Protein AF-A0A358KM59-F1 (afdb_monomer_lite)

Foldseek 3Di:
DPPPPVPDPVPDDPVRVVVVVVVCVVVPDDVVNVVCCVPDPVVVVVVVVCVVVVVPVVVPPPPDD

pLDDT: mean 78.43, std 20.24, range [34.91, 97.0]

Secondary structure (DSSP, 8-state):
-----TTSGGGS-HHHHHHHHHHHHHTT--HHHHHHHHH-HHHHHHHHHHHHHTTTTGGGG----

Radius of gyration: 14.65 Å; chains: 1; bounding box: 29×36×35 Å

Sequence (65 aa):
MKSTNPSGLWTAGYGEVGATLKSLEDNGVTIEHLARLRSDETYAKRVAEFMLRGGIEGSIHHKLA

Structure (mmCIF, N/CA/C/O backbone):
data_AF-A0A358KM59-F1
#
_entry.id   AF-A0A358KM59-F1
#
loop_
_atom_site.group_PDB
_atom_site.id
_atom_site.type_symbol
_atom_site.label_atom_id
_atom_site.label_alt_id
_atom_site.label_comp_id
_atom_site.label_asym_id
_atom_site.label_entity_id
_atom_site.label_seq_id
_atom_site.pdbx_PDB_ins_code
_atom_site.Cartn_x
_atom_site.Cartn_y
_atom_site.Cartn_z
_atom_site.occupancy
_atom_site.B_iso_or_equiv
_atom_site.auth_seq_id
_atom_site.auth_comp_id
_atom_site.auth_asym_id
_atom_site.auth_atom_id
_atom_site.pdbx_PDB_model_num
ATOM 1 N N . MET A 1 1 ? 19.847 10.081 -12.701 1.00 34.91 1 MET A N 1
ATOM 2 C CA . MET A 1 1 ? 19.250 9.140 -13.675 1.00 34.91 1 MET A CA 1
ATOM 3 C C . MET A 1 1 ? 18.178 8.341 -12.948 1.00 34.91 1 MET A C 1
ATOM 5 O O . MET A 1 1 ? 18.471 7.796 -11.892 1.00 34.91 1 MET A O 1
ATOM 9 N N . LYS A 1 2 ? 16.927 8.381 -13.423 1.00 43.41 2 LYS A N 1
ATOM 10 C CA . LYS A 1 2 ? 15.774 7.734 -12.777 1.00 43.41 2 LYS A CA 1
ATOM 11 C C . LYS A 1 2 ? 15.929 6.221 -12.955 1.00 43.41 2 LYS A C 1
ATOM 13 O O . LYS A 1 2 ? 15.847 5.742 -14.079 1.00 43.41 2 LYS A O 1
ATOM 18 N N . SER A 1 3 ? 16.236 5.503 -11.876 1.00 45.09 3 SER A N 1
ATOM 19 C CA . SER A 1 3 ? 16.351 4.043 -11.891 1.00 45.09 3 SER A CA 1
ATOM 20 C C . SER A 1 3 ? 14.963 3.447 -12.126 1.00 45.09 3 SER A C 1
ATOM 22 O O . SER A 1 3 ? 14.168 3.299 -11.199 1.00 45.09 3 SER A O 1
ATOM 24 N N . THR A 1 4 ? 14.614 3.186 -13.383 1.00 47.44 4 THR A N 1
ATOM 25 C CA . THR A 1 4 ? 13.482 2.325 -13.726 1.00 47.44 4 THR A CA 1
ATOM 26 C C . THR A 1 4 ? 13.918 0.902 -13.442 1.00 47.44 4 THR A C 1
ATOM 28 O O . THR A 1 4 ? 14.507 0.245 -14.294 1.00 47.44 4 THR A O 1
ATOM 31 N N . ASN A 1 5 ? 13.694 0.464 -12.205 1.00 53.59 5 ASN A N 1
ATOM 32 C CA . ASN A 1 5 ? 13.895 -0.922 -11.820 1.00 53.59 5 ASN A CA 1
ATOM 33 C C . ASN A 1 5 ? 12.939 -1.773 -12.686 1.00 53.59 5 ASN A C 1
ATOM 35 O O . ASN A 1 5 ? 11.725 -1.581 -12.576 1.00 53.59 5 ASN A O 1
ATOM 39 N N . PRO A 1 6 ? 13.433 -2.653 -13.577 1.00 52.53 6 PRO A N 1
ATOM 40 C CA . PRO A 1 6 ? 12.594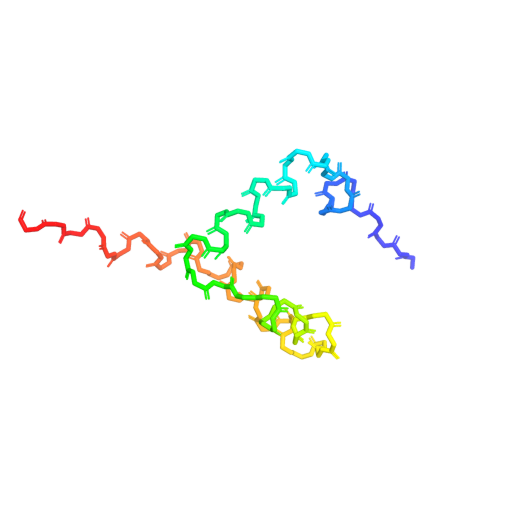 -3.392 -14.530 1.00 52.53 6 PRO A CA 1
ATOM 41 C C . PRO A 1 6 ? 11.633 -4.390 -13.853 1.00 52.53 6 PRO A C 1
ATOM 43 O O . PRO A 1 6 ? 10.716 -4.899 -14.489 1.00 52.53 6 PRO A O 1
ATOM 46 N N . SER A 1 7 ? 11.813 -4.625 -12.553 1.00 60.03 7 SER A N 1
ATOM 47 C CA . SER A 1 7 ? 10.972 -5.433 -11.664 1.00 60.03 7 SER A CA 1
ATOM 48 C C . SER A 1 7 ? 10.068 -4.601 -10.734 1.00 60.03 7 SER A C 1
ATOM 50 O O . SER A 1 7 ? 9.605 -5.095 -9.709 1.00 60.03 7 SER A O 1
ATOM 52 N N . GLY A 1 8 ? 9.872 -3.309 -11.018 1.00 67.38 8 GLY A N 1
ATOM 53 C CA . GLY A 1 8 ? 9.083 -2.420 -10.162 1.00 67.38 8 GLY A CA 1
ATOM 54 C C . GLY A 1 8 ? 7.584 -2.739 -10.170 1.00 67.38 8 GLY A C 1
ATOM 55 O O . GLY A 1 8 ? 7.059 -3.239 -11.154 1.00 67.38 8 GLY A O 1
ATOM 56 N N . LEU A 1 9 ? 6.861 -2.344 -9.115 1.00 78.62 9 LEU A N 1
ATOM 57 C CA . LEU A 1 9 ? 5.398 -2.526 -8.995 1.00 78.62 9 LEU A CA 1
ATOM 58 C C . LEU A 1 9 ? 4.590 -1.973 -10.190 1.00 78.62 9 LEU A C 1
ATOM 60 O O . LEU A 1 9 ? 3.446 -2.358 -10.397 1.00 78.62 9 LEU A O 1
ATOM 64 N N . TRP A 1 10 ? 5.188 -1.086 -10.988 1.00 78.19 10 TRP A N 1
ATOM 65 C CA . TRP A 1 10 ? 4.612 -0.513 -12.206 1.00 78.19 10 TRP A CA 1
ATOM 66 C C . TRP A 1 10 ? 4.568 -1.466 -13.407 1.00 78.19 10 TRP A C 1
ATOM 68 O O . TRP A 1 10 ? 3.883 -1.158 -14.377 1.00 78.19 10 TRP A O 1
ATOM 78 N N . THR A 1 11 ? 5.296 -2.585 -13.372 1.00 83.00 11 THR A N 1
ATOM 79 C CA . THR A 1 11 ? 5.263 -3.614 -14.426 1.00 83.00 11 THR A CA 1
ATOM 80 C C . THR A 1 11 ? 4.337 -4.782 -14.085 1.00 83.00 11 THR A C 1
ATOM 82 O O . THR A 1 11 ? 4.157 -5.665 -14.921 1.00 83.00 11 THR A O 1
ATOM 85 N N . ALA A 1 12 ? 3.725 -4.777 -12.894 1.00 84.00 12 ALA A N 1
ATOM 86 C CA . ALA A 1 12 ? 2.766 -5.792 -12.477 1.00 84.00 12 ALA A CA 1
ATOM 87 C C . ALA A 1 12 ? 1.501 -5.753 -13.348 1.00 84.00 12 ALA A C 1
ATOM 89 O O . ALA A 1 12 ? 0.979 -4.683 -13.679 1.00 84.00 12 ALA A O 1
ATOM 90 N N . GLY A 1 13 ? 0.982 -6.928 -13.697 1.00 89.31 13 GLY A N 1
ATOM 91 C CA . GLY A 1 13 ? -0.260 -7.055 -14.444 1.00 89.31 13 GLY A CA 1
ATOM 92 C C . GLY A 1 13 ? -1.477 -6.631 -13.621 1.00 89.31 13 GLY A C 1
ATOM 93 O O . GLY A 1 13 ? -1.510 -6.760 -12.397 1.00 89.31 13 GLY A O 1
ATOM 94 N N . TYR A 1 14 ? -2.538 -6.187 -14.303 1.00 85.12 14 TYR A N 1
ATOM 95 C CA . TYR A 1 14 ? -3.790 -5.773 -13.654 1.00 85.12 14 TYR A CA 1
ATOM 96 C C . TYR A 1 14 ? -4.373 -6.845 -12.719 1.00 85.12 14 TYR A C 1
ATOM 98 O O . TYR A 1 14 ? -4.894 -6.510 -11.657 1.00 85.12 14 TYR A O 1
ATOM 106 N N . GLY A 1 15 ? -4.255 -8.128 -13.081 1.00 89.81 15 GLY A N 1
ATOM 107 C CA . GLY A 1 15 ? -4.702 -9.240 -12.235 1.00 89.81 15 GLY A CA 1
ATOM 108 C C . GLY A 1 15 ? -3.897 -9.377 -10.938 1.00 89.81 15 GLY A C 1
ATOM 109 O O . GLY A 1 15 ? -4.478 -9.614 -9.883 1.00 89.81 15 GLY A O 1
ATOM 110 N N . GLU A 1 16 ? -2.581 -9.163 -10.990 1.00 89.81 16 GLU A N 1
ATOM 111 C CA . GLU A 1 16 ? -1.686 -9.234 -9.825 1.00 89.81 16 GLU A CA 1
ATOM 112 C C . GLU A 1 16 ? -1.922 -8.059 -8.870 1.00 89.81 16 GLU A C 1
ATOM 114 O O . GLU A 1 16 ? -1.996 -8.231 -7.650 1.00 89.81 16 GLU A O 1
ATOM 119 N N . VAL A 1 17 ? -2.120 -6.862 -9.429 1.00 90.62 17 VAL A N 1
ATOM 120 C CA . VAL A 1 17 ? -2.500 -5.673 -8.656 1.00 90.62 17 VAL A CA 1
ATOM 121 C C . VAL A 1 17 ? -3.867 -5.881 -8.001 1.00 90.62 17 VAL A C 1
ATOM 123 O O . VAL A 1 17 ? -4.019 -5.609 -6.812 1.00 90.62 17 VAL A O 1
ATOM 126 N N . GLY A 1 18 ? -4.846 -6.420 -8.735 1.00 92.31 18 GLY A N 1
ATOM 127 C CA . GLY A 1 18 ? -6.177 -6.721 -8.205 1.00 92.31 18 GLY A CA 1
ATOM 128 C C . GLY A 1 18 ? -6.148 -7.737 -7.061 1.00 92.31 18 GLY A C 1
ATOM 129 O O . GLY A 1 18 ? -6.738 -7.492 -6.010 1.00 92.31 18 GLY A O 1
ATOM 130 N N . ALA A 1 19 ? -5.407 -8.836 -7.221 1.00 93.56 19 ALA A N 1
ATOM 131 C CA . ALA A 1 19 ? -5.216 -9.833 -6.168 1.00 93.56 19 ALA A CA 1
ATOM 132 C C . ALA A 1 19 ? -4.544 -9.237 -4.919 1.00 93.56 19 ALA A C 1
ATOM 134 O O . ALA A 1 19 ? -4.959 -9.518 -3.797 1.00 93.56 19 ALA A O 1
ATOM 135 N N . THR A 1 20 ? -3.551 -8.362 -5.102 1.00 91.69 20 THR A N 1
ATOM 136 C CA . THR A 1 20 ? -2.885 -7.668 -3.990 1.00 91.69 20 THR A CA 1
ATOM 137 C C . THR A 1 20 ? -3.856 -6.764 -3.233 1.00 91.69 20 THR A C 1
ATOM 139 O O . THR A 1 20 ? -3.910 -6.808 -2.005 1.00 91.69 20 THR A O 1
ATOM 142 N N . LEU A 1 21 ? -4.655 -5.968 -3.951 1.00 93.06 21 LEU A N 1
ATOM 143 C CA . LEU A 1 21 ? -5.676 -5.115 -3.341 1.00 93.06 21 LEU A CA 1
ATOM 144 C C . LEU A 1 21 ? -6.720 -5.940 -2.588 1.00 93.06 21 L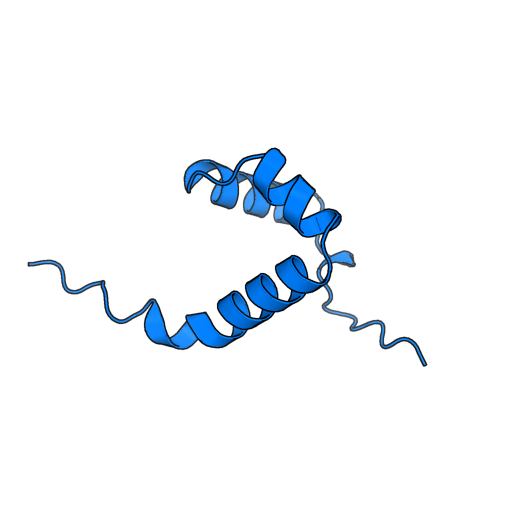EU A C 1
ATOM 146 O O . LEU A 1 21 ? -7.105 -5.550 -1.488 1.00 93.06 21 LEU A O 1
ATOM 150 N N . LYS A 1 22 ? -7.122 -7.095 -3.135 1.00 94.56 22 LYS A N 1
ATOM 151 C CA . LYS A 1 22 ? -8.061 -7.992 -2.463 1.00 94.56 22 LYS A CA 1
ATOM 152 C C . LYS A 1 22 ? -7.493 -8.534 -1.150 1.00 94.56 22 LYS A C 1
ATOM 154 O O . LYS A 1 22 ? -8.140 -8.414 -0.117 1.00 94.56 22 LYS A O 1
ATOM 159 N N . SER A 1 23 ? -6.258 -9.031 -1.161 1.00 94.38 23 SER A N 1
ATOM 160 C CA . SER A 1 23 ? -5.590 -9.507 0.057 1.00 94.38 23 SER A CA 1
ATOM 161 C C . SER A 1 23 ? -5.450 -8.414 1.120 1.00 94.38 23 SER A C 1
ATOM 163 O O . SER A 1 23 ? -5.583 -8.691 2.309 1.00 94.38 23 SER A O 1
ATOM 165 N N . LEU A 1 24 ? -5.188 -7.166 0.719 1.00 93.56 24 LEU A N 1
ATOM 166 C CA . LEU A 1 24 ? -5.127 -6.038 1.651 1.00 93.56 24 LEU A CA 1
ATOM 167 C C . LEU A 1 24 ? -6.508 -5.732 2.254 1.00 93.56 24 LEU A C 1
ATOM 169 O O . LEU A 1 24 ? -6.608 -5.552 3.468 1.00 93.56 24 LEU A O 1
ATOM 173 N N . GLU A 1 25 ? -7.563 -5.720 1.436 1.00 95.75 25 GLU A N 1
ATOM 174 C CA . GLU A 1 25 ? -8.949 -5.548 1.893 1.00 95.75 25 GLU A CA 1
ATOM 175 C C . GLU A 1 25 ? -9.359 -6.637 2.895 1.00 95.75 25 GLU A C 1
ATOM 177 O O . GLU A 1 25 ? -9.887 -6.320 3.960 1.00 95.75 25 GLU A O 1
ATOM 182 N N . ASP A 1 26 ? -9.038 -7.902 2.610 1.00 97.00 26 ASP A N 1
ATOM 183 C CA . ASP A 1 26 ? -9.348 -9.040 3.487 1.00 97.00 26 ASP A CA 1
ATOM 184 C C . ASP A 1 26 ? -8.643 -8.951 4.854 1.00 97.00 26 ASP A C 1
ATOM 186 O O . ASP A 1 26 ? -9.111 -9.521 5.838 1.00 97.00 26 ASP A O 1
ATOM 190 N N . ASN A 1 27 ? -7.546 -8.190 4.940 1.00 94.06 27 ASN A N 1
ATOM 191 C CA . ASN A 1 27 ? -6.823 -7.898 6.181 1.00 94.06 27 ASN A CA 1
ATOM 192 C C . ASN A 1 27 ? -7.214 -6.543 6.809 1.00 94.06 27 ASN A C 1
ATOM 194 O O . ASN A 1 27 ? -6.529 -6.052 7.708 1.00 94.06 27 ASN A O 1
ATOM 198 N N . GLY A 1 28 ? -8.307 -5.921 6.357 1.00 94.38 28 GLY A N 1
ATOM 199 C CA . GLY A 1 28 ? -8.860 -4.696 6.943 1.00 94.38 28 GLY A CA 1
ATOM 200 C C . GLY A 1 28 ? -8.241 -3.391 6.433 1.00 94.38 28 GLY A C 1
ATOM 201 O O . GLY A 1 28 ? -8.487 -2.323 7.000 1.00 94.38 28 GLY A O 1
ATOM 202 N N . VAL A 1 29 ? -7.445 -3.428 5.361 1.00 94.75 29 VAL A N 1
ATOM 203 C CA . VAL A 1 29 ? -6.971 -2.204 4.704 1.00 94.75 29 VAL A CA 1
ATOM 204 C C . VAL A 1 29 ? -8.117 -1.592 3.900 1.00 94.75 29 VAL A C 1
ATOM 206 O O . VAL A 1 29 ? -8.752 -2.258 3.092 1.00 94.75 29 VAL A O 1
ATOM 209 N N . THR A 1 30 ? -8.363 -0.296 4.084 1.00 96.00 30 THR A N 1
ATOM 210 C CA . THR A 1 30 ? -9.444 0.428 3.414 1.00 96.00 30 THR A CA 1
ATOM 211 C C . THR A 1 30 ? -8.889 1.367 2.349 1.00 96.00 30 THR A C 1
ATOM 213 O O . THR A 1 30 ? -7.695 1.685 2.309 1.00 96.00 30 THR A O 1
ATOM 216 N N . ILE A 1 31 ? -9.778 1.887 1.502 1.00 94.12 31 ILE A N 1
ATOM 217 C CA . ILE A 1 31 ? -9.426 2.907 0.509 1.00 94.12 31 ILE A CA 1
ATOM 218 C C . ILE A 1 31 ? -8.843 4.169 1.163 1.00 94.12 31 ILE A C 1
ATOM 220 O O . ILE A 1 31 ? -7.973 4.799 0.562 1.00 94.12 31 ILE A O 1
ATOM 224 N N . GLU A 1 32 ? -9.246 4.513 2.388 1.00 95.06 32 GLU A N 1
ATOM 225 C CA . GLU A 1 32 ? -8.690 5.644 3.142 1.00 95.06 32 GLU A CA 1
ATOM 226 C C . GLU A 1 32 ? -7.237 5.395 3.564 1.00 95.06 32 GLU A C 1
ATOM 228 O O . GLU A 1 32 ? -6.391 6.279 3.411 1.00 95.06 32 GLU A O 1
ATOM 233 N N . HIS A 1 33 ? -6.906 4.175 4.006 1.00 93.31 33 HIS A N 1
ATOM 234 C CA . HIS A 1 33 ? -5.521 3.785 4.289 1.00 93.31 33 HIS A CA 1
ATOM 235 C C . HIS A 1 33 ? -4.647 3.895 3.031 1.00 93.31 33 HIS A C 1
ATOM 237 O O . HIS A 1 33 ? -3.554 4.464 3.076 1.00 93.31 33 HIS A O 1
ATOM 243 N N . LEU A 1 34 ? -5.154 3.429 1.883 1.00 94.12 34 LEU A N 1
ATOM 244 C CA . LEU A 1 34 ? -4.458 3.555 0.599 1.00 94.12 34 LEU A CA 1
ATOM 245 C C . LEU A 1 34 ? -4.367 5.012 0.126 1.00 94.12 34 LEU A C 1
ATOM 247 O O . LEU A 1 34 ? -3.373 5.402 -0.482 1.00 94.12 34 LEU A O 1
ATOM 251 N N . ALA A 1 35 ? -5.382 5.835 0.394 1.00 94.81 35 ALA A N 1
ATOM 252 C CA . ALA A 1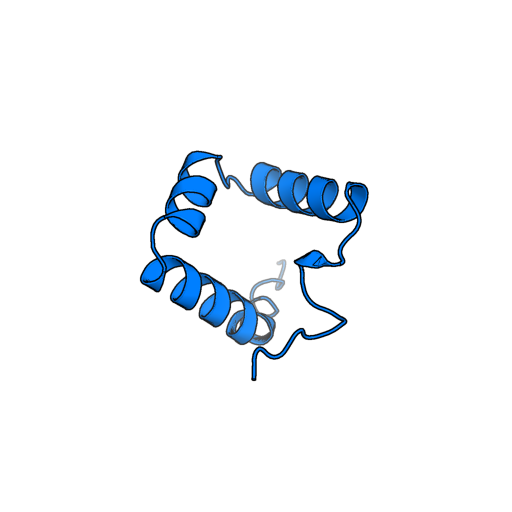 35 ? -5.357 7.258 0.073 1.00 94.81 35 ALA A CA 1
ATOM 253 C C . ALA A 1 35 ? -4.281 7.984 0.883 1.00 94.81 35 ALA A C 1
ATOM 255 O O . ALA A 1 35 ? -3.489 8.725 0.308 1.00 94.81 35 ALA A O 1
ATOM 256 N N . ARG A 1 36 ? -4.182 7.702 2.185 1.00 93.62 36 ARG A N 1
ATOM 257 C CA . ARG A 1 36 ? -3.103 8.221 3.031 1.00 93.62 36 ARG A CA 1
ATOM 258 C C . ARG A 1 36 ? -1.730 7.786 2.523 1.00 93.62 36 ARG A C 1
ATOM 260 O O . ARG A 1 36 ? -0.832 8.616 2.444 1.00 93.62 36 ARG A O 1
ATOM 267 N N . LEU A 1 37 ? -1.588 6.518 2.133 1.00 94.50 37 LEU A N 1
ATOM 268 C CA . LEU A 1 37 ? -0.357 5.989 1.540 1.00 94.50 37 LEU A CA 1
ATOM 269 C C . LEU A 1 37 ? 0.062 6.748 0.274 1.00 94.50 37 LEU A C 1
ATOM 271 O O . LEU A 1 37 ? 1.246 6.994 0.082 1.00 94.50 37 LEU A O 1
ATOM 275 N N . ARG A 1 38 ? -0.893 7.141 -0.577 1.00 93.00 38 ARG A N 1
ATOM 276 C CA . ARG A 1 38 ? -0.613 7.918 -1.797 1.00 93.00 38 ARG A CA 1
ATOM 277 C C . ARG A 1 38 ? -0.295 9.389 -1.523 1.00 93.00 38 ARG A C 1
ATOM 279 O O . ARG A 1 38 ? 0.460 9.981 -2.285 1.00 93.00 38 ARG A O 1
ATOM 286 N N . SER A 1 39 ? -0.897 9.974 -0.490 1.00 94.75 39 SER A N 1
ATOM 287 C CA . SER A 1 39 ? -0.831 11.418 -0.231 1.00 94.75 39 SER A CA 1
ATOM 288 C C . SER A 1 39 ? 0.306 11.845 0.703 1.00 94.75 39 SER A C 1
ATOM 290 O O . SER A 1 39 ? 0.675 13.015 0.694 1.00 94.75 39 SER A O 1
ATOM 292 N N . ASP A 1 40 ? 0.854 10.937 1.515 1.00 96.00 40 ASP A N 1
ATOM 293 C CA . ASP A 1 40 ? 1.911 11.232 2.492 1.00 96.00 40 ASP A CA 1
ATOM 294 C C . ASP A 1 40 ? 3.165 10.391 2.206 1.00 96.00 40 ASP A C 1
ATOM 296 O O . ASP A 1 40 ? 3.230 9.197 2.507 1.00 96.00 40 ASP A O 1
ATOM 300 N N . GLU A 1 41 ? 4.191 11.037 1.647 1.00 93.19 41 GLU A N 1
ATOM 301 C CA . GLU A 1 41 ? 5.470 10.406 1.301 1.00 93.19 41 GLU A CA 1
ATOM 302 C C . GLU A 1 41 ? 6.201 9.831 2.527 1.00 93.19 41 GLU A C 1
ATOM 304 O O . GLU A 1 41 ? 6.830 8.773 2.447 1.00 93.19 41 GLU A O 1
ATOM 309 N N . THR A 1 42 ? 6.091 10.481 3.691 1.00 94.56 42 THR A N 1
ATOM 310 C CA . THR A 1 42 ? 6.728 9.996 4.925 1.00 94.56 42 THR A CA 1
ATOM 311 C C . THR A 1 42 ? 6.043 8.726 5.410 1.00 94.56 42 THR A C 1
ATOM 313 O O . THR A 1 42 ? 6.709 7.772 5.821 1.00 94.56 42 THR A O 1
ATOM 316 N N . TYR A 1 43 ? 4.713 8.690 5.344 1.00 92.75 43 TYR A N 1
ATOM 317 C CA . TYR A 1 43 ? 3.948 7.492 5.660 1.00 92.75 43 TYR A CA 1
ATOM 318 C C . TYR A 1 43 ? 4.249 6.357 4.670 1.00 92.75 43 TYR A C 1
ATOM 320 O O . TYR A 1 43 ? 4.529 5.239 5.105 1.00 92.75 43 TYR A O 1
ATOM 328 N N . ALA A 1 44 ? 4.309 6.646 3.365 1.00 93.56 44 ALA A N 1
ATOM 329 C CA . ALA A 1 44 ? 4.689 5.675 2.337 1.00 93.56 44 ALA A CA 1
ATOM 330 C C . ALA A 1 44 ? 6.071 5.063 2.581 1.00 93.56 44 ALA A C 1
ATOM 332 O O . ALA A 1 44 ? 6.231 3.841 2.520 1.00 93.56 44 ALA A O 1
ATOM 333 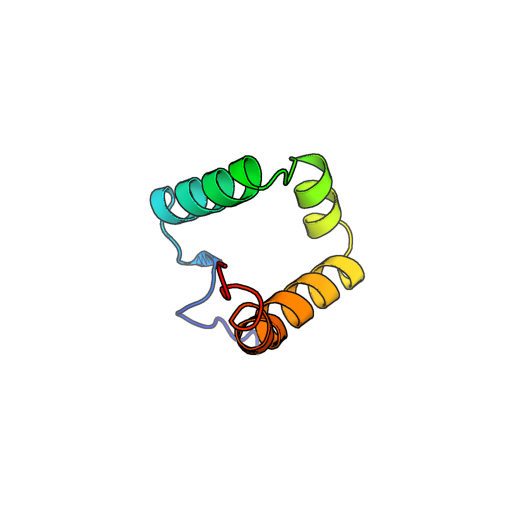N N . LYS A 1 45 ? 7.057 5.893 2.938 1.00 94.38 45 LYS A N 1
ATOM 334 C CA . LYS A 1 45 ? 8.403 5.431 3.282 1.00 94.38 45 LYS A CA 1
ATOM 335 C C . LYS A 1 45 ? 8.391 4.480 4.479 1.00 94.38 45 LYS A C 1
ATOM 337 O O . LYS A 1 45 ? 9.004 3.421 4.406 1.00 94.38 45 LYS A O 1
ATOM 342 N N . ARG A 1 46 ? 7.668 4.815 5.552 1.00 91.62 46 ARG A N 1
ATOM 343 C CA . ARG A 1 46 ? 7.571 3.961 6.752 1.00 91.62 46 ARG A CA 1
ATOM 344 C C . ARG A 1 46 ? 6.912 2.618 6.458 1.00 91.62 46 ARG A C 1
ATOM 346 O O . ARG A 1 46 ? 7.375 1.599 6.956 1.00 91.62 46 ARG A O 1
ATOM 353 N N . VAL A 1 47 ? 5.853 2.608 5.647 1.00 90.88 47 VAL A N 1
ATOM 354 C CA . VAL A 1 47 ? 5.192 1.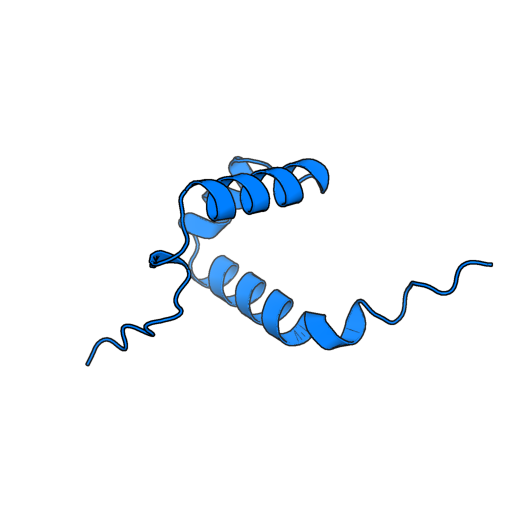365 5.222 1.00 90.88 47 VAL A CA 1
ATOM 355 C C . VAL A 1 47 ? 6.147 0.509 4.391 1.00 90.88 47 VAL A C 1
ATOM 357 O O . VAL A 1 47 ? 6.281 -0.680 4.664 1.00 90.88 47 VAL A O 1
ATOM 360 N N . ALA A 1 48 ? 6.879 1.103 3.443 1.00 90.69 48 ALA A N 1
ATOM 361 C CA . ALA A 1 48 ? 7.888 0.385 2.667 1.00 90.69 48 ALA A CA 1
ATOM 362 C C . ALA A 1 48 ? 9.008 -0.181 3.558 1.00 90.69 48 ALA A C 1
ATOM 364 O O . ALA A 1 48 ? 9.370 -1.348 3.429 1.00 90.69 48 ALA A O 1
ATOM 365 N N . GLU A 1 49 ? 9.522 0.609 4.504 1.00 91.62 49 GLU A N 1
ATOM 366 C CA . GLU A 1 49 ? 10.519 0.157 5.480 1.00 91.62 49 GLU A CA 1
ATOM 367 C C . GLU A 1 49 ? 9.990 -0.993 6.343 1.00 91.62 49 GLU A C 1
ATOM 369 O O . GLU A 1 49 ? 10.714 -1.961 6.566 1.00 91.62 49 GLU A O 1
ATOM 374 N N . PHE A 1 50 ? 8.733 -0.925 6.790 1.00 89.00 50 PHE A N 1
ATOM 375 C CA . PHE A 1 50 ? 8.093 -1.997 7.547 1.00 89.00 50 PHE A CA 1
ATOM 376 C C . PHE A 1 50 ? 7.956 -3.276 6.717 1.00 89.00 50 PHE A C 1
ATOM 378 O O . PHE A 1 50 ? 8.323 -4.338 7.199 1.00 89.00 50 PHE A O 1
ATOM 385 N N . MET A 1 51 ? 7.502 -3.196 5.463 1.00 86.25 51 MET A N 1
ATOM 386 C CA . MET A 1 51 ? 7.383 -4.369 4.585 1.00 86.25 51 MET A CA 1
ATOM 387 C C . MET A 1 51 ? 8.747 -5.009 4.287 1.00 86.25 51 MET A C 1
ATOM 389 O O . MET A 1 51 ? 8.865 -6.231 4.272 1.00 86.25 51 MET A O 1
ATOM 393 N N . LEU A 1 52 ? 9.789 -4.194 4.091 1.00 85.38 52 LEU A N 1
ATOM 394 C CA . LEU A 1 52 ? 11.148 -4.671 3.814 1.00 85.38 52 LEU A CA 1
ATOM 395 C C . LEU A 1 52 ? 11.849 -5.237 5.060 1.00 85.38 52 LEU A C 1
ATOM 397 O O . LEU A 1 52 ? 12.672 -6.140 4.934 1.00 85.38 52 LEU A O 1
ATOM 401 N N . ARG A 1 53 ? 11.530 -4.731 6.259 1.00 83.44 53 ARG A N 1
ATOM 402 C CA . ARG A 1 53 ? 12.037 -5.260 7.542 1.00 83.44 53 ARG A CA 1
ATOM 403 C C . ARG A 1 53 ? 11.229 -6.466 8.043 1.00 83.44 53 ARG A C 1
ATOM 405 O O . ARG A 1 53 ? 11.792 -7.393 8.616 1.00 83.44 53 ARG A O 1
ATOM 412 N N . GLY A 1 54 ? 9.923 -6.469 7.792 1.00 59.97 54 GLY A N 1
ATOM 413 C CA . GLY A 1 54 ? 8.926 -7.407 8.316 1.00 59.97 54 GLY A CA 1
ATOM 414 C C . GLY A 1 54 ? 8.899 -8.790 7.663 1.00 59.97 54 GLY A C 1
ATOM 415 O O . GLY A 1 54 ? 8.156 -9.652 8.123 1.00 59.97 54 GLY A O 1
ATOM 416 N N . GLY A 1 55 ? 9.747 -9.058 6.665 1.00 53.03 55 GLY A N 1
ATOM 417 C CA . GLY A 1 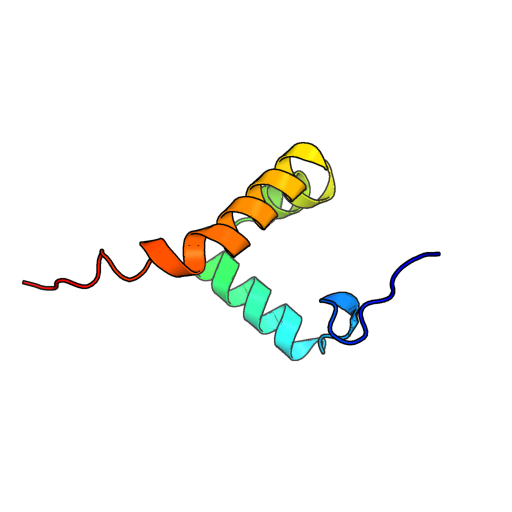55 ? 10.007 -10.423 6.190 1.00 53.03 55 GLY A CA 1
ATOM 418 C C . GLY A 1 55 ? 10.722 -11.325 7.212 1.00 53.03 55 GLY A C 1
ATOM 419 O O . GLY A 1 55 ? 10.850 -12.520 6.969 1.00 53.03 55 GLY A O 1
ATOM 420 N N . ILE A 1 56 ? 11.189 -10.781 8.346 1.00 51.78 56 ILE A N 1
ATOM 421 C CA . ILE A 1 56 ? 11.951 -11.524 9.367 1.00 51.78 56 ILE A CA 1
ATOM 422 C C . ILE A 1 56 ? 11.123 -11.788 10.642 1.00 51.78 56 ILE A C 1
ATOM 424 O O . ILE A 1 56 ? 11.276 -12.840 11.259 1.00 51.78 56 ILE A O 1
ATOM 428 N N . GLU A 1 57 ? 10.198 -10.902 11.023 1.00 50.66 57 GLU A N 1
ATOM 429 C CA . GLU A 1 57 ? 9.461 -11.008 12.300 1.00 50.66 57 GLU A CA 1
ATOM 430 C C . GLU A 1 57 ? 8.073 -11.670 12.175 1.00 50.66 57 GLU A C 1
ATOM 432 O O . GLU A 1 57 ? 7.548 -12.190 13.160 1.00 50.66 57 GLU A O 1
ATOM 437 N N . GLY A 1 58 ? 7.503 -11.761 10.965 1.00 45.31 58 GLY A N 1
ATOM 438 C CA . GLY A 1 58 ? 6.227 -12.457 10.719 1.00 45.31 58 GLY A CA 1
ATOM 439 C C . GLY A 1 58 ? 6.270 -13.983 10.916 1.00 45.31 58 GLY A C 1
ATOM 440 O O . GLY A 1 58 ? 5.224 -14.609 11.079 1.00 45.31 58 GLY A O 1
ATOM 441 N N . SER A 1 59 ? 7.463 -14.591 10.959 1.00 48.84 59 SER A N 1
ATOM 442 C CA . SER A 1 59 ? 7.648 -16.032 11.208 1.00 48.84 59 SER A CA 1
ATOM 443 C C . SER A 1 59 ? 7.615 -16.422 12.694 1.00 48.84 59 SER A C 1
ATOM 445 O O . SER A 1 59 ? 7.589 -17.611 13.002 1.00 48.84 59 SER A O 1
ATOM 447 N N . ILE A 1 60 ? 7.584 -15.463 13.631 1.00 49.69 60 ILE A N 1
ATOM 448 C CA . ILE A 1 60 ? 7.604 -15.739 15.084 1.00 49.69 60 ILE A CA 1
ATOM 449 C C . ILE A 1 60 ? 6.212 -15.571 15.714 1.00 49.69 60 ILE A C 1
ATOM 451 O O . ILE A 1 60 ? 6.084 -15.265 16.883 1.00 49.69 60 ILE A O 1
ATOM 455 N N . HIS A 1 61 ? 5.121 -15.795 14.980 1.00 44.88 61 HIS A N 1
ATOM 456 C CA . HIS A 1 61 ? 3.796 -15.937 15.612 1.00 44.88 61 HIS A CA 1
ATOM 457 C C . HIS A 1 61 ? 2.960 -17.096 15.050 1.00 44.88 61 HIS A C 1
ATOM 459 O O . HIS A 1 61 ? 1.752 -17.146 15.258 1.00 44.88 61 HIS A O 1
ATOM 465 N N . HIS A 1 62 ? 3.602 -18.092 14.427 1.00 43.88 62 HIS A N 1
ATOM 466 C CA . HIS A 1 62 ? 2.978 -19.390 14.144 1.00 43.88 62 HIS A CA 1
ATOM 467 C C . HIS A 1 62 ? 3.527 -20.477 15.078 1.00 43.88 62 HIS A C 1
ATOM 469 O O . HIS A 1 62 ? 4.081 -21.483 14.648 1.00 43.88 62 HIS A O 1
ATOM 475 N N . LYS A 1 63 ? 3.389 -20.270 16.391 1.00 42.75 63 LYS A N 1
ATOM 476 C CA . LYS A 1 63 ? 3.385 -21.379 17.351 1.00 42.75 63 LYS A CA 1
ATOM 477 C C . LYS A 1 63 ? 1.943 -21.555 17.810 1.00 42.75 63 LYS A C 1
ATOM 479 O O . LYS A 1 63 ? 1.532 -20.996 18.821 1.00 42.75 63 LYS A O 1
ATOM 484 N N . LEU A 1 64 ? 1.166 -22.245 16.972 1.00 45.41 64 LEU A N 1
ATOM 485 C CA . LEU A 1 64 ? -0.100 -22.835 17.390 1.00 45.41 64 LEU A CA 1
ATOM 486 C C . LEU A 1 64 ? 0.188 -23.814 18.536 1.00 45.41 64 LEU A C 1
ATOM 488 O O . LEU A 1 64 ? 1.240 -24.460 18.557 1.00 45.41 64 LEU A O 1
ATOM 492 N N . ALA A 1 65 ? -0.732 -23.796 19.496 1.00 43.09 65 ALA A N 1
ATOM 493 C CA . ALA A 1 65 ? -0.772 -24.618 20.697 1.00 43.09 65 ALA A CA 1
ATOM 494 C C . ALA A 1 65 ? -0.676 -26.122 20.407 1.00 43.09 65 ALA A C 1
ATOM 496 O O . ALA A 1 65 ? -1.103 -26.544 19.307 1.00 43.09 65 ALA A O 1
#